Protein AF-X6H775-F1 (afdb_monomer_lite)

pLDDT: mean 87.64, std 15.39, range [24.12, 98.38]

Sequence (154 aa):
MWPFSKKQSNISREIVSSADQKNSRLGSVENFARYLGVDITPYGAGVALLSLESGYSEAETASHFAVVTLARDIREAGFDIEKIVRFAPIAMATLECLKELKDRGLMREEIWQNDTTAIGKIAFPSPDTHSWIERVLSDPTVARDRVAVSRIQI

Foldseek 3Di:
DDPPPVVVVVVVVVVVVVVVVLVVQLVLLQVLLVQLQKGFDPLLSVVLSVCVVVPAHSNLSSLLLSLLQLLVQLVVCPPVVVSLQVCQVSLVSNLVSLVVCVVVVRDDPVSSVVSNVLSVLCSDDDPCNVVSSCVSCVPPSCVVDRRIHGNDDD

Radius of gyration: 18.68 Å; chains: 1; bounding box: 60×35×56 Å

Structure (mmCIF, N/CA/C/O backbone):
data_AF-X6H775-F1
#
_entry.id   AF-X6H775-F1
#
loop_
_atom_site.group_PDB
_atom_site.id
_atom_site.type_symbol
_atom_site.label_atom_id
_atom_site.label_alt_id
_atom_site.label_comp_id
_atom_site.label_asym_id
_atom_site.label_entity_id
_atom_site.label_seq_id
_atom_site.pdbx_PDB_ins_code
_atom_site.Cartn_x
_atom_site.Cartn_y
_atom_site.Cartn_z
_atom_site.occupancy
_atom_site.B_iso_or_equiv
_atom_site.auth_seq_id
_atom_site.auth_comp_id
_atom_site.auth_asym_id
_atom_site.auth_atom_id
_atom_site.pdbx_PDB_model_num
ATOM 1 N N . MET A 1 1 ? -40.623 -20.066 36.934 1.00 35.31 1 MET A N 1
ATOM 2 C CA . MET A 1 1 ? -40.119 -18.992 36.048 1.00 35.31 1 MET A CA 1
ATOM 3 C C . MET A 1 1 ? -38.676 -19.339 35.695 1.00 35.31 1 MET A C 1
ATOM 5 O O . MET A 1 1 ? -37.873 -19.505 36.600 1.00 35.31 1 MET A O 1
ATOM 9 N N . TRP A 1 2 ? -38.394 -19.609 34.420 1.00 24.12 2 TRP A N 1
ATOM 10 C CA . TRP A 1 2 ? -37.154 -20.239 33.933 1.00 24.12 2 TRP A CA 1
ATOM 11 C C . TRP A 1 2 ? -36.043 -19.176 33.718 1.00 24.12 2 TRP A C 1
ATOM 13 O O . TRP A 1 2 ? -36.335 -18.154 33.097 1.00 24.12 2 TRP A O 1
ATOM 23 N N . PRO A 1 3 ? -34.788 -19.344 34.194 1.00 38.88 3 PRO A N 1
ATOM 24 C CA . PRO A 1 3 ? -33.834 -18.229 34.328 1.00 38.88 3 PRO A CA 1
ATOM 25 C C . PRO A 1 3 ? -32.941 -17.948 33.099 1.00 38.88 3 PRO A C 1
ATOM 27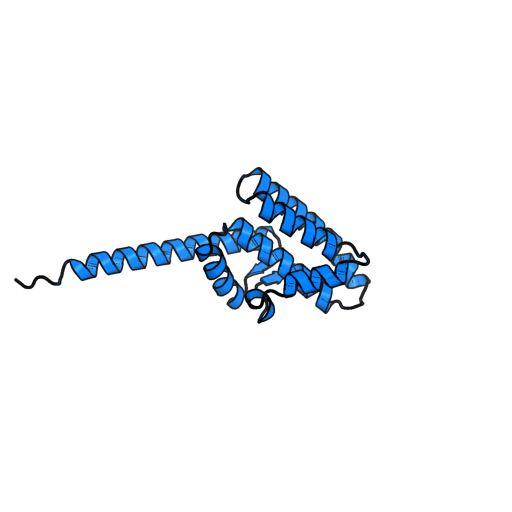 O O . PRO A 1 3 ? -32.053 -17.101 33.175 1.00 38.88 3 PRO A O 1
ATOM 30 N N . PHE A 1 4 ? -33.144 -18.601 31.949 1.00 43.19 4 PHE A N 1
ATOM 31 C CA . PHE A 1 4 ? -32.202 -18.495 30.816 1.00 43.19 4 PHE A CA 1
ATOM 32 C C . PHE A 1 4 ? -32.464 -17.343 29.827 1.00 43.19 4 PHE A C 1
ATOM 34 O O . PHE A 1 4 ? -31.642 -17.104 28.948 1.00 43.19 4 PHE A O 1
ATOM 41 N N . SER A 1 5 ? -33.539 -16.561 29.987 1.00 46.31 5 SER A N 1
ATOM 42 C CA . SER A 1 5 ? -33.923 -15.541 28.992 1.00 46.31 5 SER A CA 1
ATOM 43 C C . SER A 1 5 ? -33.036 -14.284 28.965 1.00 46.31 5 SER A C 1
ATOM 45 O O . SER A 1 5 ? -33.006 -13.601 27.947 1.00 46.31 5 SER A O 1
ATOM 47 N N . LYS A 1 6 ? -32.307 -13.955 30.044 1.00 47.84 6 LYS A N 1
ATOM 48 C CA . LYS A 1 6 ? -31.490 -12.720 30.112 1.00 47.84 6 LYS A CA 1
ATOM 49 C C . LYS A 1 6 ? -30.047 -12.884 29.615 1.00 47.84 6 LYS A C 1
ATOM 51 O O . LYS A 1 6 ? -29.411 -11.893 29.278 1.00 47.84 6 LYS A O 1
ATOM 56 N N . LYS A 1 7 ? -29.515 -14.114 29.555 1.00 44.25 7 LYS A N 1
ATOM 57 C CA . LYS A 1 7 ? -28.136 -14.359 29.082 1.00 44.25 7 LYS A CA 1
ATOM 58 C C . LYS A 1 7 ? -28.023 -14.315 27.555 1.00 44.25 7 LYS A C 1
ATOM 60 O O . LYS A 1 7 ? -27.043 -13.787 27.048 1.00 44.25 7 LYS A O 1
ATOM 65 N N . GLN A 1 8 ? -29.034 -14.796 26.827 1.00 48.88 8 GLN A N 1
ATOM 66 C CA . GLN A 1 8 ? -29.034 -14.760 25.358 1.00 48.88 8 GLN A CA 1
ATOM 67 C C . GLN A 1 8 ? -29.144 -13.331 24.799 1.00 48.88 8 GLN A C 1
ATOM 69 O O . GLN A 1 8 ? -28.468 -13.018 23.827 1.00 48.88 8 GLN A O 1
ATOM 74 N N . SER A 1 9 ? -29.897 -12.428 25.442 1.00 51.34 9 SER A N 1
ATOM 75 C CA . SER A 1 9 ? -30.064 -11.051 24.943 1.00 51.34 9 SER A CA 1
ATOM 76 C C . SER A 1 9 ? -28.798 -10.192 25.027 1.00 51.34 9 SER A C 1
ATOM 78 O O . SER A 1 9 ? -28.630 -9.286 24.214 1.00 51.34 9 SER A O 1
ATOM 80 N N . ASN A 1 10 ? -27.915 -10.454 25.998 1.00 50.47 10 ASN A N 1
ATOM 81 C CA . ASN A 1 10 ? -26.656 -9.714 26.140 1.00 50.47 10 ASN A CA 1
ATOM 82 C C . ASN A 1 10 ? -25.588 -10.228 25.169 1.00 50.47 10 ASN A C 1
ATOM 84 O O . ASN A 1 10 ? -24.935 -9.421 24.518 1.00 50.47 10 ASN A O 1
ATOM 88 N N . ILE A 1 11 ? -25.497 -11.549 24.984 1.00 54.88 11 ILE A N 1
ATOM 89 C CA . ILE A 1 11 ? -24.569 -12.166 24.026 1.00 54.88 11 ILE A CA 1
ATOM 90 C C . ILE A 1 11 ? -24.904 -11.728 22.592 1.00 54.88 11 ILE A C 1
ATOM 92 O O . ILE A 1 11 ? -24.019 -11.338 21.839 1.00 54.88 11 ILE A O 1
ATOM 96 N N . SER A 1 12 ? -26.187 -11.703 22.216 1.00 57.16 12 SER A N 1
ATOM 97 C CA . SER A 1 12 ? -26.595 -11.232 20.888 1.00 57.16 12 SER A CA 1
ATOM 98 C C . SER A 1 12 ? -26.304 -9.743 20.663 1.00 57.16 12 SER A C 1
ATOM 100 O O . SER A 1 12 ? -25.958 -9.368 19.550 1.00 57.16 12 SER A O 1
ATOM 102 N N . ARG A 1 13 ? -26.394 -8.886 21.691 1.00 54.91 13 ARG A N 1
ATOM 103 C CA . ARG A 1 13 ? -26.055 -7.455 21.564 1.00 54.91 13 ARG A CA 1
ATOM 104 C C . ARG A 1 13 ? -24.554 -7.206 21.447 1.00 54.91 13 ARG A C 1
ATOM 106 O O . ARG A 1 13 ? -24.159 -6.368 20.645 1.00 54.91 13 ARG A O 1
ATOM 113 N N . GLU A 1 14 ? -23.728 -7.927 22.199 1.00 55.50 14 GLU A N 1
ATOM 114 C CA . GLU A 1 14 ? -22.263 -7.810 22.117 1.00 55.50 14 GLU A CA 1
ATOM 115 C C . GLU A 1 14 ? -21.720 -8.340 20.779 1.00 55.50 14 GLU A C 1
ATOM 117 O O . GLU A 1 14 ? -20.839 -7.730 20.169 1.00 55.50 14 GLU A O 1
ATOM 122 N N . ILE A 1 15 ? -22.295 -9.429 20.259 1.00 59.97 15 ILE A N 1
ATOM 123 C CA . ILE A 1 15 ? -21.921 -9.976 18.947 1.00 59.97 15 ILE A CA 1
ATOM 124 C C . ILE A 1 15 ? -22.336 -9.027 17.813 1.00 59.97 15 ILE A C 1
ATOM 126 O O . ILE A 1 15 ? -21.537 -8.771 16.917 1.00 59.97 15 ILE A O 1
ATOM 130 N N . VAL A 1 16 ? -23.541 -8.451 17.863 1.00 60.41 16 VAL A N 1
ATOM 131 C CA . VAL A 1 16 ? -23.998 -7.476 16.854 1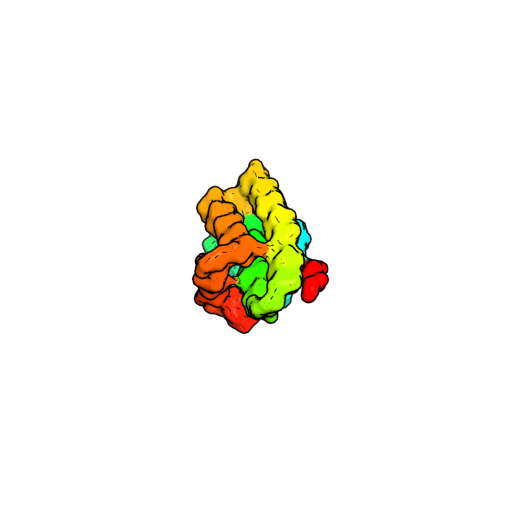.00 60.41 16 VAL A CA 1
ATOM 132 C C . VAL A 1 16 ? -23.168 -6.188 16.920 1.00 60.41 16 VAL A C 1
ATOM 134 O O . VAL A 1 16 ? -22.666 -5.737 15.898 1.00 60.41 16 VAL A O 1
ATOM 137 N N . SER A 1 17 ? -22.894 -5.669 18.122 1.00 64.44 17 SER A N 1
ATOM 138 C CA . SER A 1 17 ? -22.044 -4.486 18.318 1.00 64.44 17 SER A CA 1
ATOM 139 C C . SER A 1 17 ? -20.624 -4.672 17.776 1.00 64.44 17 SER A C 1
ATOM 141 O O . SER A 1 17 ? -20.052 -3.731 17.229 1.00 64.44 17 SER A O 1
ATOM 143 N N . SER A 1 18 ? -20.035 -5.858 17.945 1.00 69.75 18 SER A N 1
ATOM 144 C CA . SER A 1 18 ? -18.678 -6.137 17.459 1.00 69.75 18 SER A CA 1
ATOM 145 C C . SER A 1 18 ? -18.633 -6.364 15.946 1.00 69.75 18 SER A C 1
ATOM 147 O O . SER A 1 18 ? -17.690 -5.915 15.296 1.00 69.75 18 SER A O 1
ATOM 149 N N . ALA A 1 19 ? -19.656 -6.995 15.361 1.00 71.69 19 ALA A N 1
ATOM 150 C CA . ALA A 1 19 ? -19.776 -7.152 13.913 1.00 71.69 19 ALA A CA 1
ATOM 151 C C . ALA A 1 19 ? -19.994 -5.802 13.206 1.00 71.69 19 ALA A C 1
ATOM 153 O O . ALA A 1 19 ? -19.318 -5.509 12.220 1.00 71.69 19 ALA A O 1
ATOM 154 N N . ASP A 1 20 ? -20.863 -4.948 13.749 1.00 76.44 20 ASP A N 1
ATOM 155 C CA . ASP A 1 20 ? -21.132 -3.613 13.205 1.00 76.44 20 ASP A CA 1
ATOM 156 C C . ASP A 1 20 ? -19.894 -2.709 13.285 1.00 76.44 20 ASP A C 1
ATOM 158 O O . ASP A 1 20 ? -19.576 -1.985 12.338 1.00 76.44 20 ASP A O 1
ATOM 162 N N . GLN A 1 21 ? -19.131 -2.802 14.379 1.00 78.31 21 GLN A N 1
ATOM 163 C CA . GLN A 1 21 ? -17.869 -2.082 14.515 1.00 78.31 21 GLN A CA 1
ATOM 164 C C . GLN A 1 21 ? -16.826 -2.567 13.500 1.00 78.31 21 GLN A C 1
ATOM 166 O O . GLN A 1 21 ? -16.178 -1.742 12.858 1.00 78.31 21 GLN A O 1
ATOM 171 N N . LYS A 1 22 ? -16.681 -3.885 13.304 1.00 79.88 22 LYS A N 1
ATOM 172 C CA . LYS A 1 22 ? -15.769 -4.449 12.292 1.00 79.88 22 LYS A CA 1
ATOM 173 C C . LYS A 1 22 ? -16.135 -4.001 10.881 1.00 79.88 22 LYS A C 1
ATOM 175 O O . LYS A 1 22 ? -15.250 -3.587 10.140 1.00 79.88 22 LYS A O 1
ATOM 180 N N . ASN A 1 23 ? -17.423 -4.010 10.542 1.00 84.25 23 ASN A N 1
ATOM 181 C CA . ASN A 1 23 ? -17.908 -3.545 9.243 1.00 84.25 23 ASN A CA 1
ATOM 182 C C . ASN A 1 23 ? -17.620 -2.052 9.027 1.00 84.25 23 ASN A C 1
ATOM 184 O O . ASN A 1 23 ? -17.173 -1.661 7.952 1.00 84.25 23 ASN A O 1
ATOM 188 N N . SER A 1 24 ? -17.806 -1.223 10.057 1.00 91.00 24 SER A N 1
ATOM 189 C CA . SER A 1 24 ? -17.488 0.211 10.004 1.00 91.00 24 SER A CA 1
ATOM 190 C C . SER A 1 24 ? -15.988 0.476 9.803 1.00 91.00 24 SER A C 1
ATOM 192 O O . SER A 1 24 ? -15.592 1.286 8.957 1.00 91.00 24 SER A O 1
ATOM 194 N N . ARG A 1 25 ? -15.131 -0.253 10.532 1.00 95.25 25 ARG A N 1
ATOM 195 C CA . ARG A 1 25 ? -13.671 -0.148 10.390 1.00 95.25 25 ARG A CA 1
ATOM 196 C C . ARG A 1 25 ? -13.207 -0.629 9.018 1.00 95.25 25 ARG A C 1
ATOM 198 O O . ARG A 1 25 ? -12.456 0.082 8.362 1.00 95.25 25 ARG A O 1
ATOM 205 N N . LEU A 1 26 ? -13.704 -1.772 8.540 1.00 96.12 26 LEU A N 1
ATOM 206 C CA . LEU A 1 26 ? -13.398 -2.277 7.199 1.00 96.12 26 LEU A CA 1
ATOM 207 C C . LEU A 1 26 ? -13.827 -1.285 6.107 1.00 96.12 26 LEU A C 1
ATOM 209 O O . LEU A 1 26 ? -13.037 -0.989 5.215 1.00 96.12 26 LEU A O 1
ATOM 213 N N . GLY A 1 27 ? -15.020 -0.692 6.223 1.00 96.81 27 GLY A N 1
ATOM 214 C CA . GLY A 1 27 ? -15.470 0.361 5.307 1.00 96.81 27 GLY A CA 1
ATOM 215 C C . GLY A 1 27 ? -14.555 1.592 5.312 1.00 96.81 27 GLY A C 1
ATOM 216 O O . GLY A 1 27 ? -14.346 2.225 4.278 1.00 96.81 27 GLY A O 1
ATOM 217 N N . SER A 1 28 ? -13.943 1.911 6.453 1.00 97.31 28 SER A N 1
ATOM 218 C CA . SER A 1 28 ? -12.945 2.980 6.545 1.00 97.31 28 SER A CA 1
ATOM 219 C C . SER A 1 28 ? -11.622 2.593 5.872 1.00 97.31 28 SER A C 1
ATOM 221 O O . SER A 1 28 ? -11.055 3.423 5.161 1.00 97.31 28 SER A O 1
ATOM 223 N N . VAL A 1 29 ? -11.169 1.337 6.005 1.00 98.06 29 VAL A N 1
ATOM 224 C CA . VAL A 1 29 ? -10.011 0.818 5.246 1.00 98.06 29 VAL A CA 1
ATOM 225 C C . VAL A 1 29 ? -10.273 0.924 3.745 1.00 98.06 29 VAL A C 1
ATOM 227 O O . VAL A 1 29 ? -9.417 1.420 3.021 1.00 98.06 29 VAL A O 1
ATOM 230 N N . GLU A 1 30 ? -11.457 0.530 3.267 1.00 97.69 30 GLU A N 1
ATOM 231 C CA . GLU A 1 30 ? -11.823 0.659 1.850 1.00 97.69 30 GLU A CA 1
ATOM 232 C C . GLU A 1 30 ? -11.764 2.108 1.361 1.00 97.69 30 GLU A C 1
ATOM 234 O O . GLU A 1 30 ? -11.275 2.375 0.264 1.00 97.69 30 GLU A O 1
ATOM 239 N N . ASN A 1 31 ? -12.239 3.058 2.167 1.00 97.81 31 ASN A N 1
ATOM 240 C CA . ASN A 1 31 ? -12.204 4.471 1.805 1.00 97.81 31 ASN A CA 1
ATOM 241 C C . ASN A 1 31 ? -10.771 5.007 1.725 1.00 97.81 31 ASN A C 1
ATOM 243 O O . ASN A 1 31 ? -10.445 5.713 0.771 1.00 97.81 31 ASN A O 1
ATOM 247 N N . PHE A 1 32 ? -9.901 4.646 2.673 1.00 98.31 32 PHE A N 1
ATOM 248 C CA . PHE A 1 32 ? -8.486 5.017 2.607 1.00 98.31 32 PHE A CA 1
ATOM 249 C C . PHE A 1 32 ? -7.758 4.322 1.454 1.00 98.31 32 PHE A C 1
ATOM 251 O O . PHE A 1 32 ? -6.966 4.958 0.769 1.00 98.31 32 PHE A O 1
ATOM 258 N N . ALA A 1 33 ? -8.057 3.053 1.181 1.00 97.81 33 ALA A N 1
ATOM 259 C CA . ALA A 1 33 ? -7.494 2.328 0.046 1.00 97.81 33 ALA A CA 1
ATOM 260 C C . ALA A 1 33 ? -7.855 3.020 -1.278 1.00 97.81 33 ALA A C 1
ATOM 262 O O . ALA A 1 33 ? -6.971 3.305 -2.087 1.00 97.81 33 ALA A O 1
ATOM 263 N N . ARG A 1 34 ? -9.129 3.407 -1.451 1.00 96.88 34 ARG A N 1
ATOM 264 C CA . ARG A 1 34 ? -9.584 4.183 -2.616 1.00 96.88 34 ARG A CA 1
ATOM 265 C C . ARG A 1 34 ? -8.894 5.537 -2.709 1.00 96.88 34 ARG A C 1
ATOM 267 O O . ARG A 1 34 ? -8.514 5.934 -3.808 1.00 96.88 34 ARG A O 1
ATOM 274 N N . TYR A 1 35 ? -8.719 6.221 -1.577 1.00 95.94 35 TYR A N 1
ATOM 275 C CA . TYR A 1 35 ? -7.969 7.477 -1.505 1.00 95.94 35 TYR A CA 1
ATOM 276 C C . TYR A 1 35 ? -6.518 7.303 -1.981 1.00 95.94 35 TYR A C 1
ATOM 278 O O . TYR A 1 35 ? -6.006 8.153 -2.698 1.00 95.94 35 TYR A O 1
ATOM 286 N N . LEU A 1 36 ? -5.897 6.162 -1.670 1.00 96.62 36 LEU A N 1
ATOM 287 C CA . LEU A 1 36 ? -4.547 5.790 -2.107 1.00 96.62 36 LEU A CA 1
ATOM 288 C C . LEU A 1 36 ? -4.484 5.196 -3.527 1.00 96.62 36 LEU A C 1
ATOM 290 O O . LEU A 1 36 ? -3.409 4.805 -3.976 1.00 96.62 36 LEU A O 1
ATOM 294 N N . GLY A 1 37 ? -5.610 5.135 -4.243 1.00 95.38 37 GLY A N 1
ATOM 295 C CA . GLY A 1 37 ? -5.661 4.685 -5.635 1.00 95.38 37 GLY A CA 1
ATOM 296 C C . GLY A 1 37 ? -5.800 3.174 -5.831 1.00 95.38 37 GLY A C 1
ATOM 297 O O . GLY A 1 37 ? -5.581 2.696 -6.944 1.00 95.38 37 GLY A O 1
ATOM 298 N N . VAL A 1 38 ? -6.196 2.416 -4.803 1.00 96.94 38 VAL A N 1
ATOM 299 C CA . VAL A 1 38 ? -6.382 0.958 -4.893 1.00 96.94 38 VAL A CA 1
ATOM 300 C C . VAL A 1 38 ? -7.770 0.517 -4.420 1.00 96.94 38 VAL A C 1
ATOM 302 O O . VAL A 1 38 ? -8.365 1.124 -3.534 1.00 96.94 38 VAL A O 1
ATOM 305 N N . ASP A 1 39 ? -8.301 -0.556 -5.006 1.00 97.62 39 ASP A N 1
ATOM 306 C CA . ASP A 1 39 ? -9.544 -1.198 -4.566 1.00 97.62 39 ASP A CA 1
ATOM 307 C C . ASP A 1 39 ? -9.235 -2.535 -3.882 1.00 97.62 39 ASP A C 1
ATOM 309 O O . ASP A 1 39 ? -8.522 -3.380 -4.427 1.00 97.62 39 ASP A O 1
ATOM 313 N N . ILE A 1 40 ? -9.771 -2.731 -2.676 1.00 97.25 40 ILE A N 1
ATOM 314 C CA . ILE A 1 40 ? -9.552 -3.943 -1.877 1.00 97.25 40 ILE A CA 1
ATOM 315 C C . ILE A 1 40 ? -10.293 -5.126 -2.512 1.00 97.25 40 ILE A C 1
ATOM 317 O O . ILE A 1 40 ? -11.449 -5.005 -2.917 1.00 97.25 40 ILE A O 1
ATOM 321 N N . THR A 1 41 ? -9.643 -6.288 -2.583 1.00 97.50 41 THR A N 1
ATOM 322 C CA . THR A 1 41 ? -10.276 -7.529 -3.057 1.00 97.50 41 THR A CA 1
ATOM 323 C C . THR A 1 41 ? -11.039 -8.233 -1.924 1.00 97.50 41 THR A C 1
ATOM 325 O O . THR A 1 41 ? -10.804 -7.949 -0.749 1.00 97.50 41 THR A O 1
ATOM 328 N N . PRO A 1 42 ? -11.890 -9.237 -2.210 1.00 96.12 42 PRO A N 1
ATOM 329 C CA . PRO A 1 42 ? -12.488 -10.056 -1.152 1.00 96.12 42 PRO A CA 1
ATOM 330 C C . PRO A 1 42 ? -11.450 -10.727 -0.236 1.00 96.12 42 PRO A C 1
ATOM 332 O O . PRO A 1 42 ? -11.659 -10.823 0.972 1.00 96.12 42 PRO A O 1
ATOM 335 N N . TYR A 1 43 ? -10.309 -11.151 -0.792 1.00 96.25 43 TYR A N 1
ATOM 336 C CA . TYR A 1 43 ? -9.197 -11.682 -0.002 1.00 96.25 43 TYR A CA 1
ATOM 337 C C . TYR A 1 43 ? -8.569 -10.593 0.879 1.00 96.25 43 TYR A C 1
ATOM 339 O O . TYR A 1 43 ? -8.368 -10.795 2.077 1.00 96.25 43 TYR A O 1
ATOM 347 N N . GLY A 1 44 ? -8.331 -9.410 0.308 1.00 96.88 44 GLY A N 1
ATOM 348 C CA . GLY A 1 44 ? -7.824 -8.249 1.030 1.00 96.88 44 GLY A CA 1
ATOM 349 C C . GLY A 1 44 ? -8.727 -7.786 2.161 1.00 96.88 44 GLY A C 1
ATOM 350 O O . GLY A 1 44 ? -8.217 -7.377 3.194 1.00 96.88 44 GLY A O 1
ATOM 351 N N . ALA A 1 45 ? -10.048 -7.912 2.032 1.00 97.00 45 ALA A N 1
ATOM 352 C CA . ALA A 1 45 ? -10.970 -7.608 3.124 1.00 97.00 45 ALA A CA 1
ATOM 353 C C . ALA A 1 45 ? -10.723 -8.516 4.343 1.00 97.00 45 ALA A C 1
ATOM 355 O O . ALA A 1 45 ? -10.702 -8.046 5.480 1.00 97.00 45 ALA A O 1
ATOM 356 N N . GLY A 1 46 ? -10.454 -9.805 4.108 1.00 95.50 46 GLY A N 1
ATOM 357 C CA . GLY A 1 46 ? -10.052 -10.741 5.159 1.00 95.50 46 GLY A CA 1
ATOM 358 C C . GLY A 1 46 ? -8.716 -10.360 5.801 1.00 95.50 46 GLY A C 1
ATOM 359 O O . GLY A 1 46 ? -8.610 -10.328 7.026 1.00 95.50 46 GLY A O 1
ATOM 360 N N . VAL A 1 47 ? -7.718 -10.006 4.986 1.00 96.50 47 VAL A N 1
ATOM 361 C CA . VAL A 1 47 ? -6.416 -9.528 5.482 1.00 96.50 47 VAL A CA 1
ATOM 362 C C . VAL A 1 47 ? -6.568 -8.228 6.276 1.00 96.50 47 VAL A C 1
ATOM 364 O O . VAL A 1 47 ? -5.969 -8.096 7.337 1.00 96.50 47 VAL A O 1
ATOM 367 N N . ALA A 1 48 ? -7.421 -7.305 5.833 1.00 97.06 48 ALA A N 1
ATOM 368 C CA . ALA A 1 48 ? -7.649 -6.035 6.507 1.00 97.06 48 ALA A CA 1
ATOM 369 C C . ALA A 1 48 ? -8.222 -6.254 7.907 1.00 97.06 48 ALA A C 1
ATOM 371 O O . ALA A 1 48 ? -7.743 -5.660 8.868 1.00 97.06 48 ALA A O 1
ATOM 372 N N . LEU A 1 49 ? -9.193 -7.160 8.051 1.00 95.88 49 LEU A N 1
ATOM 373 C CA . LEU A 1 49 ? -9.714 -7.534 9.365 1.00 95.88 49 LEU A CA 1
ATOM 374 C C . LEU A 1 49 ? -8.610 -8.097 10.274 1.00 95.88 49 LEU A C 1
ATOM 376 O O . LEU A 1 49 ? -8.550 -7.723 11.441 1.00 95.88 49 LEU A O 1
ATOM 380 N N . LEU A 1 50 ? -7.705 -8.932 9.752 1.00 94.56 50 LEU A N 1
ATOM 381 C CA . LEU A 1 50 ? -6.567 -9.452 10.524 1.00 94.56 50 LEU A CA 1
ATOM 382 C C . LEU A 1 50 ? -5.590 -8.344 10.947 1.00 94.56 50 LEU A C 1
ATOM 384 O O . LEU A 1 50 ? -5.144 -8.332 12.096 1.00 94.56 50 LEU A O 1
ATOM 388 N N . SER A 1 51 ? -5.284 -7.393 10.061 1.00 94.94 51 SER A N 1
ATOM 389 C CA . SER A 1 51 ? -4.438 -6.235 10.375 1.00 94.94 51 SER A CA 1
ATOM 390 C C . SER A 1 51 ? -5.066 -5.359 11.463 1.00 94.94 51 SER A C 1
ATOM 392 O O . SER A 1 51 ? -4.395 -4.996 12.431 1.00 94.94 51 SER A O 1
ATOM 394 N N . LEU A 1 52 ? -6.370 -5.085 11.362 1.00 95.50 52 LEU A N 1
ATOM 395 C CA . LEU A 1 52 ? -7.116 -4.288 12.340 1.00 95.50 52 LEU A CA 1
ATOM 396 C C . LEU A 1 52 ? -7.175 -4.951 13.726 1.00 95.50 52 LEU A C 1
ATOM 398 O O . LEU A 1 52 ? -7.133 -4.246 14.735 1.00 95.50 52 LEU A O 1
ATOM 402 N N . GLU A 1 53 ? -7.279 -6.282 13.783 1.00 94.19 53 GLU A N 1
ATOM 403 C CA . GLU A 1 53 ? -7.209 -7.069 15.028 1.00 94.19 53 GLU A CA 1
ATOM 404 C C . GLU A 1 53 ? -5.784 -7.117 15.598 1.00 94.19 53 GLU A C 1
ATOM 406 O O . GLU A 1 53 ? -5.594 -7.163 16.810 1.00 94.19 53 GLU A O 1
ATOM 411 N N . SER A 1 54 ? -4.770 -7.034 14.732 1.00 93.12 54 SER A N 1
ATOM 412 C CA . SER A 1 54 ? -3.353 -6.972 15.119 1.00 93.12 54 SER A CA 1
ATOM 413 C C . SER A 1 54 ? -2.918 -5.577 15.597 1.00 93.12 54 SER A C 1
ATOM 415 O O . SER A 1 54 ? -1.746 -5.366 15.904 1.00 93.12 54 SER A O 1
ATOM 417 N N . GLY A 1 55 ? -3.848 -4.619 15.671 1.00 94.69 55 GLY A N 1
ATOM 418 C CA . GLY A 1 55 ? -3.614 -3.281 16.215 1.00 94.69 55 GLY A CA 1
ATOM 419 C C . GLY A 1 55 ? -3.179 -2.230 15.195 1.00 94.69 55 GLY A C 1
ATOM 420 O O . GLY A 1 55 ? -2.808 -1.130 15.601 1.00 94.69 55 GLY A O 1
ATOM 421 N N . TYR A 1 56 ? -3.229 -2.528 13.895 1.00 96.19 56 TYR A N 1
ATOM 422 C CA . TYR A 1 56 ? -3.044 -1.505 12.866 1.00 96.19 56 TYR A CA 1
ATOM 423 C C . TYR A 1 56 ? -4.276 -0.600 12.760 1.00 96.19 56 TYR A C 1
ATOM 425 O O . TYR A 1 56 ? -5.417 -1.036 12.960 1.00 96.19 56 TYR A O 1
ATOM 433 N N . SER A 1 57 ? -4.045 0.672 12.431 1.00 97.62 57 SER A N 1
ATOM 434 C CA . SER A 1 57 ? -5.121 1.600 12.084 1.00 97.62 57 SER A CA 1
ATOM 435 C C . SER A 1 57 ? -5.679 1.300 10.689 1.00 97.62 57 SER A C 1
ATOM 437 O O . SER A 1 57 ? -5.105 0.551 9.891 1.00 97.62 57 SER A O 1
ATOM 439 N N . GLU A 1 58 ? -6.818 1.904 10.371 1.00 98.25 58 GLU A N 1
ATOM 440 C CA . GLU A 1 58 ? -7.456 1.770 9.068 1.00 98.25 58 GLU A CA 1
ATOM 441 C C . GLU A 1 58 ? -6.590 2.373 7.954 1.00 98.25 58 GLU A C 1
ATOM 443 O O . GLU A 1 58 ? -6.458 1.783 6.881 1.00 98.25 58 GLU A O 1
ATOM 448 N N . ALA A 1 59 ? -5.958 3.518 8.231 1.00 98.12 59 ALA A N 1
ATOM 449 C CA . ALA A 1 59 ? -5.045 4.188 7.311 1.00 98.12 59 ALA A CA 1
ATOM 450 C C . ALA A 1 59 ? -3.741 3.400 7.122 1.00 98.12 59 ALA A C 1
ATOM 452 O O . ALA A 1 59 ? -3.268 3.267 5.998 1.00 98.12 59 ALA A O 1
ATOM 453 N N . GLU A 1 60 ? -3.186 2.826 8.194 1.00 98.38 60 GLU A N 1
ATOM 454 C CA . GLU A 1 60 ? -1.995 1.968 8.122 1.00 98.38 60 GLU A CA 1
ATOM 455 C C . GLU A 1 60 ? -2.264 0.695 7.313 1.00 98.38 60 GLU A C 1
ATOM 457 O O . GLU A 1 60 ? -1.463 0.310 6.465 1.00 98.38 60 GLU A O 1
ATOM 462 N N . THR A 1 61 ? -3.425 0.071 7.524 1.00 98.00 61 THR A N 1
ATOM 463 C CA . THR A 1 61 ? -3.841 -1.116 6.763 1.00 98.00 61 THR A CA 1
ATOM 464 C C . THR A 1 61 ? -3.974 -0.790 5.271 1.00 98.00 61 THR A C 1
ATOM 466 O O . THR A 1 61 ? -3.460 -1.520 4.423 1.00 98.00 61 THR A O 1
ATOM 469 N N . ALA A 1 62 ? -4.615 0.334 4.937 1.00 98.12 62 ALA A N 1
ATOM 470 C CA . ALA A 1 62 ? -4.752 0.787 3.556 1.00 98.12 62 ALA A CA 1
ATOM 471 C C . ALA A 1 62 ? -3.402 1.163 2.914 1.00 98.12 62 ALA A C 1
ATOM 473 O O . ALA A 1 62 ? -3.157 0.810 1.759 1.00 98.12 62 ALA A O 1
ATOM 474 N N . SER A 1 63 ? -2.516 1.825 3.667 1.00 98.00 63 SER A N 1
ATOM 475 C CA . SER A 1 63 ? -1.144 2.148 3.252 1.00 98.00 63 SER A CA 1
ATOM 476 C C . SER A 1 63 ? -0.378 0.890 2.859 1.00 98.00 63 SER A C 1
ATOM 478 O O . SER A 1 63 ? 0.143 0.797 1.746 1.00 98.00 63 SER A O 1
ATOM 480 N N . HIS A 1 64 ? -0.416 -0.135 3.713 1.00 96.69 64 HIS A N 1
ATOM 481 C CA . HIS A 1 64 ? 0.234 -1.407 3.435 1.00 96.69 64 HIS A CA 1
ATOM 482 C C . HIS A 1 64 ? -0.295 -2.063 2.148 1.00 96.69 64 HIS A C 1
ATOM 484 O O . HIS A 1 64 ? 0.482 -2.575 1.340 1.00 96.69 64 HIS A O 1
ATOM 490 N N . PHE A 1 65 ? -1.607 -2.001 1.899 1.00 97.69 65 PHE A N 1
ATOM 491 C CA . PHE A 1 65 ? -2.193 -2.544 0.670 1.00 97.69 65 PHE A CA 1
ATOM 492 C C . PHE A 1 65 ? -1.740 -1.787 -0.577 1.00 97.69 65 PHE A C 1
ATOM 494 O O . PHE A 1 65 ? -1.480 -2.426 -1.599 1.00 97.69 65 PHE A O 1
ATOM 501 N N . ALA A 1 66 ? -1.593 -0.463 -0.505 1.00 97.12 66 ALA A N 1
ATOM 502 C CA . ALA A 1 66 ? -1.047 0.329 -1.603 1.00 97.12 66 ALA A CA 1
ATOM 503 C C . ALA A 1 66 ? 0.409 -0.068 -1.912 1.00 97.12 66 ALA A C 1
ATOM 505 O O . ALA A 1 66 ? 0.742 -0.314 -3.072 1.00 97.12 66 ALA A O 1
ATOM 506 N N . VAL A 1 67 ? 1.250 -0.233 -0.882 1.00 96.50 67 VAL A N 1
ATOM 507 C CA . VAL A 1 67 ? 2.655 -0.667 -1.020 1.00 96.50 67 VAL A CA 1
ATOM 508 C C . VAL A 1 67 ? 2.748 -2.052 -1.671 1.00 96.50 67 VAL A C 1
ATOM 510 O O . VAL A 1 67 ? 3.483 -2.239 -2.642 1.00 96.50 67 VAL A O 1
ATOM 513 N N . VAL A 1 68 ? 1.984 -3.028 -1.168 1.00 96.38 68 VAL A N 1
ATOM 514 C CA . VAL A 1 68 ? 1.965 -4.402 -1.698 1.00 96.38 68 VAL A CA 1
ATOM 515 C C . VAL A 1 68 ? 1.465 -4.437 -3.140 1.00 96.38 68 VAL A C 1
ATOM 517 O O . VAL A 1 68 ? 2.008 -5.177 -3.962 1.00 96.38 68 VAL A O 1
ATOM 520 N N . THR A 1 69 ? 0.438 -3.650 -3.456 1.00 96.44 69 THR A N 1
ATOM 521 C CA . THR A 1 69 ? -0.127 -3.584 -4.810 1.00 96.44 69 THR A CA 1
ATOM 522 C C . THR A 1 69 ? 0.894 -3.016 -5.785 1.00 96.44 69 THR A C 1
ATOM 524 O O . THR A 1 69 ? 1.177 -3.656 -6.793 1.00 96.44 69 THR A O 1
ATOM 527 N N . LEU A 1 70 ? 1.541 -1.902 -5.434 1.00 94.94 70 LEU A N 1
ATOM 528 C CA . LEU A 1 70 ? 2.614 -1.309 -6.231 1.00 94.94 70 LEU A CA 1
ATOM 529 C C . LEU A 1 70 ? 3.773 -2.294 -6.463 1.00 94.94 70 LEU A C 1
ATOM 531 O O . LEU A 1 70 ? 4.242 -2.446 -7.590 1.00 94.94 70 LEU A O 1
ATOM 535 N N . ALA A 1 71 ? 4.211 -2.998 -5.414 1.00 94.50 71 ALA A N 1
ATOM 536 C CA . ALA A 1 71 ? 5.270 -4.001 -5.514 1.00 94.50 71 ALA A CA 1
ATOM 537 C C . ALA A 1 71 ? 4.898 -5.145 -6.471 1.00 94.50 71 ALA A C 1
ATOM 539 O O . ALA A 1 71 ? 5.718 -5.560 -7.292 1.00 94.50 71 ALA A O 1
ATOM 540 N N . ARG A 1 72 ? 3.661 -5.654 -6.379 1.00 94.75 72 ARG A N 1
ATOM 541 C CA . ARG A 1 72 ? 3.150 -6.698 -7.280 1.00 94.75 72 ARG A CA 1
ATOM 542 C C . ARG A 1 72 ? 3.083 -6.206 -8.717 1.00 94.75 72 ARG A C 1
ATOM 544 O O . ARG A 1 72 ? 3.562 -6.909 -9.601 1.00 94.75 72 ARG A O 1
ATOM 551 N N . ASP A 1 73 ? 2.533 -5.019 -8.938 1.00 93.25 73 ASP A N 1
ATOM 552 C CA . ASP A 1 73 ? 2.313 -4.482 -10.278 1.00 93.25 73 ASP A CA 1
ATOM 553 C C . ASP A 1 73 ? 3.644 -4.200 -10.994 1.00 93.25 73 ASP A C 1
ATOM 555 O O . ASP A 1 73 ? 3.808 -4.562 -12.159 1.00 93.25 73 ASP A O 1
ATOM 559 N N . ILE A 1 74 ? 4.649 -3.671 -10.286 1.00 92.06 74 ILE A N 1
ATOM 560 C CA . ILE A 1 74 ? 6.000 -3.494 -10.844 1.00 92.06 74 ILE A CA 1
ATOM 561 C C . ILE A 1 74 ? 6.685 -4.842 -11.098 1.00 92.06 74 ILE A C 1
ATOM 563 O O . ILE A 1 74 ? 7.328 -5.013 -12.134 1.00 92.06 74 ILE A O 1
ATOM 567 N N . ARG A 1 75 ? 6.528 -5.831 -10.207 1.00 92.38 75 ARG A N 1
ATOM 568 C CA . ARG A 1 75 ? 7.062 -7.183 -10.443 1.00 92.38 75 ARG A CA 1
ATOM 569 C C . ARG A 1 75 ? 6.447 -7.826 -11.687 1.00 92.38 75 ARG A C 1
ATOM 571 O O . ARG A 1 75 ? 7.158 -8.468 -12.453 1.00 92.38 75 ARG A O 1
ATOM 578 N N . GLU A 1 76 ? 5.144 -7.655 -11.889 1.00 91.75 76 GLU A N 1
ATOM 579 C CA . GLU A 1 76 ? 4.415 -8.180 -13.050 1.00 91.75 76 GLU A CA 1
ATOM 580 C C . GLU A 1 76 ? 4.743 -7.431 -14.350 1.00 91.75 76 GLU A C 1
ATOM 582 O O . GLU A 1 76 ? 4.731 -8.040 -15.420 1.00 91.75 76 GLU A O 1
ATOM 587 N N . ALA A 1 77 ? 5.111 -6.148 -14.274 1.00 90.00 77 ALA A N 1
ATOM 588 C CA . ALA A 1 77 ? 5.670 -5.413 -15.411 1.00 90.00 77 ALA A CA 1
ATOM 589 C C . ALA A 1 77 ? 7.028 -5.983 -15.877 1.00 90.00 77 ALA A C 1
ATOM 591 O O . ALA A 1 77 ? 7.402 -5.828 -17.042 1.00 90.00 77 ALA A O 1
ATOM 592 N N . GLY A 1 78 ? 7.754 -6.687 -15.001 1.00 85.75 78 GLY A N 1
ATOM 593 C CA . GLY A 1 78 ? 8.990 -7.388 -15.336 1.00 85.75 78 GLY A CA 1
ATOM 594 C C . GLY A 1 78 ? 10.102 -6.431 -15.767 1.00 85.75 78 GLY A C 1
ATOM 595 O O . GLY A 1 78 ? 10.590 -5.643 -14.966 1.00 85.75 78 GLY A O 1
ATOM 596 N N . PHE A 1 79 ? 10.520 -6.519 -17.033 1.00 83.38 79 PHE A N 1
ATOM 597 C CA . PHE A 1 79 ? 11.560 -5.660 -17.623 1.00 83.38 79 PHE A CA 1
ATOM 598 C C . PHE A 1 79 ? 10.995 -4.585 -18.564 1.00 83.38 79 PHE A C 1
ATOM 600 O O . PHE A 1 79 ? 11.753 -3.920 -19.271 1.00 83.38 79 PHE A O 1
ATOM 607 N N . ASP A 1 80 ? 9.672 -4.422 -18.606 1.00 86.50 80 ASP A N 1
ATOM 608 C CA . ASP A 1 80 ? 9.011 -3.419 -19.435 1.00 86.50 80 ASP A CA 1
ATOM 609 C C . ASP A 1 80 ? 9.183 -2.024 -18.812 1.00 86.50 80 ASP A C 1
ATOM 611 O O . ASP A 1 80 ? 8.418 -1.594 -17.947 1.00 86.50 80 ASP A O 1
ATOM 615 N N . ILE A 1 81 ? 10.235 -1.322 -19.242 1.00 81.00 81 ILE A N 1
ATOM 616 C CA . ILE A 1 81 ? 10.597 0.007 -18.730 1.00 81.00 81 ILE A CA 1
ATOM 617 C C . ILE A 1 81 ? 9.452 1.006 -18.929 1.00 81.00 81 ILE A C 1
ATOM 619 O O . ILE A 1 81 ? 9.242 1.862 -18.071 1.00 81.00 81 ILE A O 1
ATOM 623 N N . GLU A 1 82 ? 8.695 0.897 -20.023 1.00 84.12 82 GLU A N 1
ATOM 624 C CA . GLU A 1 82 ? 7.581 1.806 -20.287 1.00 84.12 82 GLU A CA 1
ATOM 625 C C . GLU A 1 82 ? 6.493 1.646 -19.221 1.00 84.12 82 GLU A C 1
ATOM 627 O O . GLU A 1 82 ? 6.034 2.641 -18.657 1.00 84.12 82 GLU A O 1
ATOM 632 N N . LYS A 1 83 ? 6.142 0.404 -18.870 1.00 83.88 83 LYS A N 1
ATOM 633 C CA . LYS A 1 8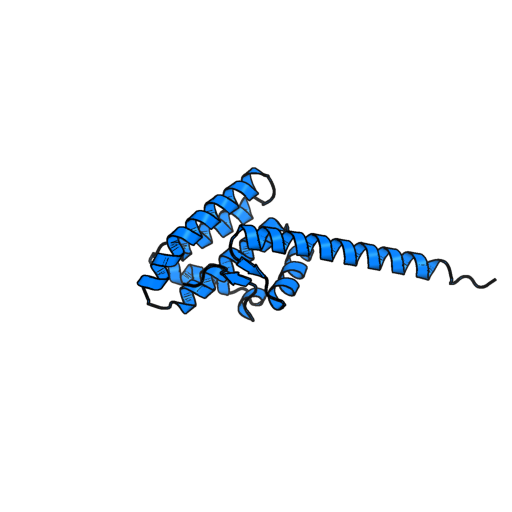3 ? 5.212 0.131 -17.765 1.00 83.88 83 LYS A CA 1
ATOM 634 C C . LYS A 1 83 ? 5.767 0.582 -16.421 1.00 83.88 83 LYS A C 1
ATOM 636 O O . LYS A 1 83 ? 5.046 1.217 -15.660 1.00 83.88 83 LYS A O 1
ATOM 641 N N . ILE A 1 84 ? 7.043 0.314 -16.142 1.00 83.50 84 ILE A N 1
ATOM 642 C CA . ILE A 1 84 ? 7.679 0.683 -14.867 1.00 83.50 84 ILE A CA 1
ATOM 643 C C . ILE A 1 84 ? 7.642 2.203 -14.654 1.00 83.50 84 ILE A C 1
ATOM 645 O O . ILE A 1 84 ? 7.234 2.672 -13.593 1.00 83.50 84 ILE A O 1
ATOM 649 N N . VAL A 1 85 ? 8.009 2.989 -15.670 1.00 84.44 85 VAL A N 1
ATOM 650 C CA . VAL A 1 85 ? 8.043 4.459 -15.575 1.00 84.44 85 VAL A CA 1
ATOM 651 C C . VAL A 1 85 ? 6.645 5.050 -15.365 1.00 84.44 85 VAL A C 1
ATOM 653 O O . VAL A 1 85 ? 6.507 6.068 -14.685 1.00 84.44 85 VAL A O 1
ATOM 656 N N . ARG A 1 86 ? 5.590 4.400 -15.872 1.00 87.19 86 ARG A N 1
ATOM 657 C CA . ARG A 1 86 ? 4.200 4.836 -15.659 1.00 87.19 86 ARG A CA 1
ATOM 658 C C . ARG A 1 86 ? 3.739 4.717 -14.197 1.00 87.19 86 ARG A C 1
ATOM 660 O O . ARG A 1 86 ? 2.806 5.423 -13.821 1.00 87.19 86 ARG A O 1
ATOM 667 N N . PHE A 1 87 ? 4.401 3.917 -13.354 1.00 88.81 87 PHE A N 1
ATOM 668 C CA . PHE A 1 87 ? 4.089 3.853 -11.917 1.00 88.81 87 PHE A CA 1
ATOM 669 C C . PHE A 1 87 ? 4.650 5.034 -11.112 1.00 88.81 87 PHE A C 1
ATOM 671 O O . PHE A 1 87 ? 4.136 5.322 -10.033 1.00 88.81 87 PHE A O 1
ATOM 678 N N . ALA A 1 88 ? 5.659 5.754 -11.615 1.00 89.69 88 ALA A N 1
ATOM 679 C CA . ALA A 1 88 ? 6.281 6.871 -10.898 1.00 89.69 88 ALA A CA 1
ATOM 680 C C . ALA A 1 88 ? 5.295 7.984 -10.470 1.00 89.69 88 ALA A C 1
ATOM 682 O O . ALA A 1 88 ? 5.300 8.343 -9.290 1.00 89.69 88 ALA A O 1
ATOM 683 N N . PRO A 1 89 ? 4.420 8.529 -11.347 1.00 90.56 89 PRO A N 1
ATOM 684 C CA . PRO A 1 89 ? 3.449 9.543 -10.927 1.00 90.56 89 PRO A CA 1
ATOM 685 C C . PRO A 1 89 ? 2.441 9.012 -9.898 1.00 90.56 89 PRO A C 1
ATOM 687 O O . PRO A 1 89 ? 2.033 9.754 -9.009 1.00 90.56 89 PRO A O 1
ATOM 690 N N . ILE A 1 90 ? 2.077 7.729 -9.982 1.00 90.62 90 ILE A N 1
ATOM 691 C CA . ILE A 1 90 ? 1.165 7.084 -9.028 1.00 90.62 90 ILE A CA 1
ATOM 692 C C . ILE A 1 90 ? 1.834 6.996 -7.662 1.00 90.62 90 ILE A C 1
ATOM 694 O O . ILE A 1 90 ? 1.259 7.429 -6.672 1.00 90.62 90 ILE A O 1
ATOM 698 N N . ALA A 1 91 ? 3.075 6.513 -7.619 1.00 93.25 91 ALA A N 1
ATOM 699 C CA . ALA A 1 91 ? 3.849 6.424 -6.392 1.00 93.25 91 ALA A CA 1
ATOM 700 C C . ALA A 1 91 ? 4.021 7.791 -5.719 1.00 93.25 91 ALA A C 1
ATOM 702 O O . ALA A 1 91 ? 3.857 7.891 -4.507 1.00 93.25 91 ALA A O 1
ATOM 703 N N . MET A 1 92 ? 4.287 8.852 -6.489 1.00 94.88 92 MET A N 1
ATOM 704 C CA . MET A 1 92 ? 4.364 10.217 -5.955 1.00 94.88 92 MET A CA 1
ATOM 705 C C . MET A 1 92 ? 3.040 10.671 -5.336 1.00 94.88 92 MET A C 1
ATOM 707 O O . MET A 1 92 ? 3.039 11.144 -4.201 1.00 94.88 92 MET A O 1
ATOM 711 N N . ALA A 1 93 ? 1.917 10.468 -6.030 1.00 94.75 93 ALA A N 1
ATOM 712 C CA . ALA A 1 93 ? 0.599 10.794 -5.491 1.00 94.75 93 ALA A CA 1
ATOM 713 C C . ALA A 1 93 ? 0.293 9.989 -4.214 1.00 94.75 93 ALA A C 1
ATOM 715 O O . ALA A 1 93 ? -0.166 10.548 -3.220 1.00 94.75 93 ALA A O 1
ATOM 716 N N . THR A 1 94 ? 0.622 8.693 -4.190 1.00 95.88 94 THR A N 1
ATOM 717 C CA . THR A 1 94 ? 0.485 7.862 -2.988 1.00 95.88 94 THR A CA 1
ATOM 718 C C . THR A 1 94 ? 1.333 8.409 -1.836 1.00 95.88 94 THR A C 1
ATOM 720 O O . THR A 1 94 ? 0.831 8.508 -0.721 1.00 95.88 94 THR A O 1
ATOM 723 N N . LEU A 1 95 ? 2.587 8.817 -2.076 1.00 97.38 95 LEU A N 1
ATOM 724 C CA . LEU A 1 95 ? 3.452 9.413 -1.047 1.00 97.38 95 LEU A CA 1
ATOM 725 C C . LEU A 1 95 ? 2.864 10.708 -0.464 1.00 97.38 95 LEU A C 1
ATOM 727 O O . LEU A 1 95 ? 2.928 10.912 0.750 1.00 97.38 95 LEU A O 1
ATOM 731 N N . GLU A 1 96 ? 2.270 11.563 -1.299 1.00 97.31 96 GLU A N 1
ATOM 732 C CA . GLU A 1 96 ? 1.580 12.783 -0.857 1.00 97.31 96 GLU A CA 1
ATOM 733 C C . GLU A 1 96 ? 0.367 12.456 0.022 1.00 97.31 96 GLU A C 1
ATOM 735 O O . GLU A 1 96 ? 0.228 13.007 1.119 1.00 97.31 96 GLU A O 1
ATOM 740 N N . CYS A 1 97 ? -0.460 11.496 -0.398 1.00 97.38 97 CYS A N 1
ATOM 741 C CA . CYS A 1 97 ? -1.589 11.018 0.394 1.00 97.38 97 CYS A CA 1
ATOM 742 C C . CYS A 1 97 ? -1.136 10.432 1.742 1.00 97.38 97 CYS A C 1
ATOM 744 O O . CYS A 1 97 ? -1.711 10.764 2.779 1.00 97.38 97 CYS A O 1
ATOM 746 N N . LEU A 1 98 ? -0.083 9.605 1.766 1.00 97.56 98 LEU A N 1
ATOM 747 C CA . LEU A 1 98 ? 0.463 9.039 3.007 1.00 97.56 98 LEU A CA 1
ATOM 748 C C . LEU A 1 98 ? 0.989 10.120 3.950 1.00 97.56 98 LEU A C 1
ATOM 750 O O . LEU A 1 98 ? 0.793 10.032 5.163 1.00 97.56 98 LEU A O 1
ATOM 754 N N . LYS A 1 99 ? 1.628 11.161 3.406 1.00 97.62 99 LYS A N 1
ATOM 755 C CA . LYS A 1 99 ? 2.045 12.320 4.193 1.00 97.62 99 LYS A CA 1
ATOM 756 C C . LYS A 1 99 ? 0.846 13.019 4.838 1.00 97.62 99 LYS A C 1
ATOM 758 O O . LYS A 1 99 ? 0.914 13.323 6.025 1.00 97.62 99 LYS A O 1
ATOM 763 N N . GLU A 1 100 ? -0.248 13.235 4.109 1.00 97.88 100 GLU A N 1
ATOM 764 C CA . GLU A 1 100 ? -1.456 13.847 4.678 1.00 97.88 100 GLU A CA 1
ATOM 765 C C . GLU A 1 100 ? -2.060 12.987 5.800 1.00 97.88 10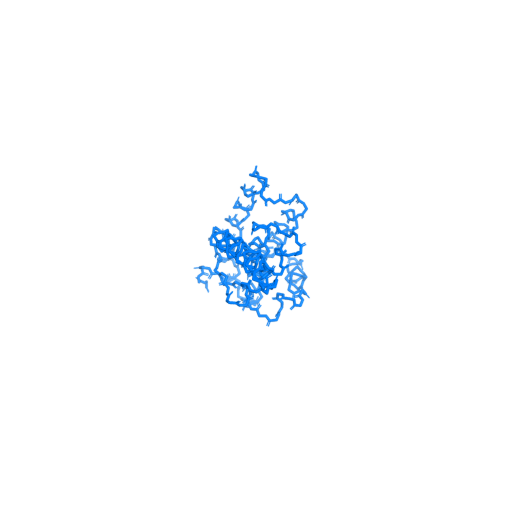0 GLU A C 1
ATOM 767 O O . GLU A 1 100 ? -2.400 13.501 6.867 1.00 97.88 100 GLU A O 1
ATOM 772 N N . LEU A 1 101 ? -2.162 11.669 5.593 1.00 97.56 101 LEU A N 1
ATOM 773 C CA . LEU A 1 101 ? -2.684 10.746 6.606 1.00 97.56 101 LEU A CA 1
ATOM 774 C C . LEU A 1 101 ? -1.836 10.783 7.884 1.00 97.56 101 LEU A C 1
ATOM 776 O O . LEU A 1 101 ? -2.380 10.844 8.991 1.00 97.56 101 LEU A O 1
ATOM 780 N N . LYS A 1 102 ? -0.510 10.818 7.736 1.00 97.94 102 LYS A N 1
ATOM 781 C CA . LYS A 1 102 ? 0.423 10.979 8.851 1.00 97.94 102 LYS A CA 1
ATOM 782 C C . LYS A 1 102 ? 0.264 12.330 9.544 1.00 97.94 102 LYS A C 1
ATOM 784 O O . LYS A 1 102 ? 0.172 12.372 10.768 1.00 97.94 102 LYS A O 1
ATOM 789 N N . ASP A 1 103 ? 0.202 13.429 8.795 1.00 97.94 103 ASP A N 1
ATOM 790 C CA . ASP A 1 103 ? 0.085 14.784 9.356 1.00 97.94 103 ASP A CA 1
ATOM 791 C C . ASP A 1 103 ? -1.244 14.978 10.117 1.00 97.94 103 ASP A C 1
ATOM 793 O O . ASP A 1 103 ? -1.323 15.776 11.051 1.00 97.94 103 ASP A O 1
ATOM 797 N N . ARG A 1 104 ? -2.271 14.186 9.783 1.00 97.44 104 ARG A N 1
ATOM 798 C CA . ARG A 1 104 ? -3.557 14.104 10.499 1.00 97.44 104 ARG A CA 1
ATOM 799 C C . ARG A 1 104 ? -3.548 13.155 11.705 1.00 97.44 104 ARG A C 1
ATOM 801 O O . ARG A 1 104 ? -4.586 12.987 12.342 1.00 97.44 104 ARG A O 1
ATOM 808 N N . GLY A 1 105 ? -2.413 12.528 12.017 1.00 97.69 105 GLY A N 1
ATOM 809 C CA . GLY A 1 105 ? -2.268 11.597 13.138 1.00 97.69 105 GLY A CA 1
ATOM 810 C C . GLY A 1 105 ? -2.942 10.239 12.924 1.00 97.69 105 GLY A C 1
ATOM 811 O O . GLY A 1 105 ? -3.247 9.559 13.899 1.00 97.69 105 GLY A O 1
ATOM 812 N N . LEU A 1 106 ? -3.203 9.843 11.672 1.00 97.44 106 LEU A N 1
ATOM 813 C CA . LEU A 1 106 ? -3.870 8.573 11.343 1.00 97.44 106 LEU A CA 1
ATOM 814 C C . LEU A 1 106 ? -2.892 7.395 11.202 1.00 97.44 106 LEU A C 1
ATOM 816 O O . LEU A 1 106 ? -3.322 6.243 11.107 1.00 97.44 106 LEU A O 1
ATOM 820 N N . MET A 1 107 ? -1.589 7.677 11.183 1.00 97.56 107 MET A N 1
ATOM 821 C CA . MET A 1 107 ? -0.520 6.690 11.053 1.00 97.56 107 MET A CA 1
ATOM 822 C C . MET A 1 107 ? 0.540 6.908 12.125 1.00 97.56 107 MET A C 1
ATOM 824 O O . MET A 1 107 ? 0.912 8.047 12.419 1.00 97.56 107 MET A O 1
ATOM 828 N N . ARG A 1 108 ? 1.074 5.810 12.656 1.00 98.00 108 ARG A N 1
ATOM 829 C CA . ARG A 1 108 ? 2.304 5.836 13.444 1.00 98.00 108 ARG A CA 1
ATOM 830 C C . ARG A 1 108 ? 3.498 6.202 12.563 1.00 98.00 108 ARG A C 1
ATOM 832 O O . ARG A 1 108 ? 3.562 5.817 11.393 1.00 98.00 108 ARG A O 1
ATOM 839 N N . GLU A 1 109 ? 4.448 6.932 13.141 1.00 97.25 109 GLU A N 1
ATOM 840 C CA . GLU A 1 109 ? 5.633 7.444 12.442 1.00 97.25 109 GLU A CA 1
ATOM 841 C C . GLU A 1 109 ? 6.441 6.305 11.808 1.00 97.25 109 GLU A C 1
ATOM 843 O O . GLU A 1 109 ? 6.819 6.389 10.644 1.00 97.25 109 GLU A O 1
ATOM 848 N N . GLU A 1 110 ? 6.649 5.211 12.540 1.00 97.06 110 GLU A N 1
ATOM 849 C CA . GLU A 1 110 ? 7.412 4.056 12.075 1.00 97.06 110 GLU A CA 1
ATOM 850 C C . GLU A 1 110 ? 6.753 3.340 10.887 1.00 97.06 110 GLU A C 1
ATOM 852 O O . GLU A 1 110 ? 7.452 2.880 9.983 1.00 97.06 110 GLU A O 1
ATOM 857 N N . ILE A 1 111 ? 5.417 3.285 10.851 1.00 96.38 111 ILE A N 1
ATOM 858 C CA . ILE A 1 111 ? 4.674 2.673 9.744 1.00 96.38 111 ILE A CA 1
ATOM 859 C C . ILE A 1 111 ? 4.727 3.582 8.520 1.00 96.38 111 ILE A C 1
ATOM 861 O O . ILE A 1 111 ? 5.052 3.126 7.425 1.00 96.38 111 ILE A O 1
ATOM 865 N N . TRP A 1 112 ? 4.495 4.882 8.709 1.00 97.44 112 TRP A N 1
ATOM 866 C CA . TRP A 1 112 ? 4.616 5.865 7.637 1.00 97.44 112 TRP A CA 1
ATOM 867 C C . TRP A 1 112 ? 6.021 5.870 7.015 1.00 97.44 112 TRP A C 1
ATOM 869 O O . TRP A 1 112 ? 6.150 5.810 5.791 1.00 97.44 112 TRP A O 1
ATOM 879 N N . GLN A 1 113 ? 7.081 5.879 7.830 1.00 97.62 113 GLN A N 1
ATOM 880 C CA . GLN A 1 113 ? 8.463 5.829 7.343 1.00 97.62 113 GLN A CA 1
ATOM 881 C C . GLN A 1 113 ? 8.756 4.538 6.576 1.00 97.62 113 GLN A C 1
ATOM 883 O O . GLN A 1 113 ? 9.373 4.588 5.510 1.00 97.62 113 GLN A O 1
ATOM 888 N N . ASN A 1 114 ? 8.311 3.387 7.088 1.00 96.25 114 ASN A N 1
ATOM 889 C CA . ASN A 1 114 ? 8.494 2.104 6.416 1.00 96.25 114 ASN A CA 1
ATOM 890 C C . ASN A 1 114 ? 7.817 2.087 5.038 1.00 96.25 114 ASN A C 1
ATOM 892 O O . ASN A 1 114 ? 8.458 1.754 4.040 1.00 96.25 114 ASN A O 1
ATOM 896 N N . ASP A 1 115 ? 6.550 2.489 4.976 1.0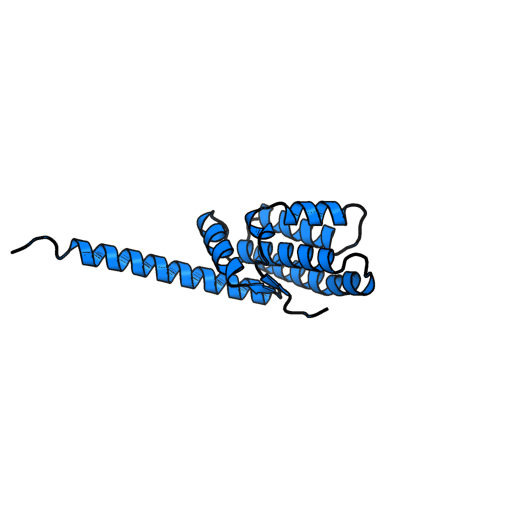0 96.62 115 ASP A N 1
ATOM 897 C CA . ASP A 1 115 ? 5.737 2.393 3.764 1.00 96.62 115 ASP A CA 1
ATOM 898 C C . ASP A 1 115 ? 6.177 3.404 2.700 1.00 96.62 115 ASP A C 1
ATOM 900 O O . ASP A 1 115 ? 6.326 3.053 1.528 1.00 96.62 115 ASP A O 1
ATOM 904 N N . THR A 1 116 ? 6.486 4.642 3.098 1.00 96.56 116 THR A N 1
ATOM 905 C CA . THR A 1 116 ? 7.027 5.653 2.174 1.00 96.56 116 THR A CA 1
ATOM 906 C C . THR A 1 116 ? 8.413 5.275 1.651 1.00 96.56 116 THR A C 1
ATOM 908 O O . THR A 1 116 ? 8.691 5.450 0.463 1.00 96.56 116 THR A O 1
ATOM 911 N N . THR A 1 117 ? 9.268 4.686 2.496 1.00 95.56 117 THR A N 1
ATOM 912 C CA . THR A 1 117 ? 10.574 4.165 2.065 1.00 95.56 117 THR A CA 1
ATOM 913 C C . THR A 1 117 ? 10.406 3.034 1.057 1.00 95.56 117 THR A C 1
ATOM 915 O O . THR A 1 117 ? 11.085 3.033 0.028 1.00 95.56 117 THR A O 1
ATOM 918 N N . ALA A 1 118 ? 9.494 2.094 1.322 1.00 95.25 118 ALA A N 1
ATOM 919 C CA . ALA A 1 118 ? 9.207 0.994 0.412 1.00 95.25 118 ALA A CA 1
ATOM 920 C C . ALA A 1 118 ? 8.715 1.515 -0.945 1.00 95.25 118 ALA A C 1
ATOM 922 O O . ALA A 1 118 ? 9.287 1.149 -1.970 1.00 95.25 118 ALA A O 1
ATOM 923 N N . ILE A 1 119 ? 7.738 2.430 -0.963 1.00 94.94 119 ILE A N 1
ATOM 924 C CA . ILE A 1 119 ? 7.241 3.049 -2.202 1.00 94.94 119 ILE A CA 1
ATOM 925 C C . ILE A 1 119 ? 8.377 3.732 -2.963 1.00 94.94 119 ILE A C 1
ATOM 927 O O . ILE A 1 119 ? 8.537 3.485 -4.155 1.00 94.94 119 ILE A O 1
ATOM 931 N N . GLY A 1 120 ? 9.207 4.530 -2.287 1.00 92.81 120 GLY A N 1
ATOM 932 C CA . GLY A 1 120 ? 10.337 5.200 -2.928 1.00 92.81 120 GLY A CA 1
ATOM 933 C C . GLY A 1 120 ? 11.343 4.216 -3.537 1.00 92.81 120 GLY A C 1
ATOM 934 O O . GLY A 1 120 ? 11.773 4.379 -4.676 1.00 92.81 120 GLY A O 1
ATOM 935 N N . LYS A 1 121 ? 11.699 3.151 -2.815 1.00 92.94 121 LYS A N 1
ATOM 936 C CA . LYS A 1 121 ? 12.660 2.145 -3.295 1.00 92.94 121 LYS A CA 1
ATOM 937 C C . LYS A 1 121 ? 12.114 1.265 -4.420 1.00 92.94 121 LYS A C 1
ATOM 939 O O . LYS A 1 121 ? 12.890 0.777 -5.244 1.00 92.94 121 LYS A O 1
ATOM 944 N N . ILE A 1 122 ? 10.800 1.067 -4.455 1.00 92.00 122 ILE A N 1
ATOM 945 C CA . ILE A 1 122 ? 10.113 0.256 -5.459 1.00 92.00 122 ILE A CA 1
ATOM 946 C C . ILE A 1 122 ? 9.851 1.065 -6.737 1.00 92.00 122 ILE A C 1
ATOM 948 O O . ILE A 1 122 ? 10.146 0.588 -7.829 1.00 92.00 122 ILE A O 1
ATOM 952 N N . ALA A 1 123 ? 9.322 2.283 -6.612 1.00 88.94 123 ALA A N 1
ATOM 953 C CA . ALA A 1 123 ? 8.855 3.077 -7.747 1.00 88.94 123 ALA A CA 1
ATOM 954 C C . ALA A 1 123 ? 9.968 3.783 -8.526 1.00 88.94 123 ALA A C 1
ATOM 956 O O . ALA A 1 123 ? 9.791 4.081 -9.706 1.00 88.94 123 ALA A O 1
ATOM 957 N N . PHE A 1 124 ? 11.103 4.069 -7.882 1.00 84.75 124 PHE A N 1
ATOM 958 C CA . PHE A 1 124 ? 12.243 4.726 -8.516 1.00 84.75 124 PHE A CA 1
ATOM 959 C C . PHE A 1 124 ? 13.359 3.699 -8.742 1.00 84.75 124 PHE A C 1
ATOM 961 O O . PHE A 1 124 ? 13.998 3.286 -7.769 1.00 84.75 124 PHE A O 1
ATOM 968 N N . PRO A 1 125 ? 13.600 3.269 -10.001 1.00 74.38 125 PRO A N 1
ATOM 969 C CA . PRO A 1 125 ? 14.546 2.202 -10.301 1.00 74.38 125 PRO A CA 1
ATOM 970 C C . PRO A 1 125 ? 15.927 2.460 -9.697 1.00 74.38 125 PRO A C 1
ATOM 972 O O . PRO A 1 125 ? 16.589 3.458 -9.984 1.00 74.38 125 PRO A O 1
ATOM 975 N N . SER A 1 126 ? 16.366 1.526 -8.864 1.00 82.56 126 SER A N 1
ATOM 976 C CA . SER A 1 126 ? 17.681 1.502 -8.236 1.00 82.56 126 SER A CA 1
ATOM 977 C C . SER A 1 126 ? 18.181 0.056 -8.153 1.00 82.56 126 SER A C 1
ATOM 979 O O . SER A 1 126 ? 17.382 -0.875 -8.291 1.00 82.56 126 SER A O 1
ATOM 981 N N . PRO A 1 127 ? 19.479 -0.179 -7.884 1.00 85.62 127 PRO A N 1
ATOM 982 C CA . PRO A 1 127 ? 19.985 -1.534 -7.655 1.00 85.62 127 PRO A CA 1
ATOM 983 C C . PRO A 1 127 ? 19.243 -2.295 -6.541 1.00 85.62 127 PRO A C 1
ATOM 985 O O . PRO A 1 127 ? 19.201 -3.522 -6.563 1.00 85.62 127 PRO A O 1
ATOM 988 N N . ASP A 1 128 ? 18.613 -1.578 -5.602 1.00 87.44 128 ASP A N 1
ATOM 989 C CA . ASP A 1 128 ? 17.870 -2.170 -4.487 1.00 87.44 128 ASP A CA 1
ATOM 990 C C . ASP A 1 128 ? 16.411 -2.509 -4.835 1.00 87.44 128 ASP A C 1
ATOM 992 O O . ASP A 1 128 ? 15.740 -3.178 -4.053 1.00 87.44 128 ASP A O 1
ATOM 996 N N . THR A 1 129 ? 15.871 -2.050 -5.967 1.00 89.06 129 THR A N 1
ATOM 997 C CA . THR A 1 129 ? 14.426 -2.139 -6.250 1.00 89.06 129 THR A CA 1
ATOM 998 C C . THR A 1 129 ? 13.905 -3.573 -6.158 1.00 89.06 129 THR A C 1
ATOM 1000 O O . THR A 1 129 ? 12.889 -3.822 -5.511 1.00 89.06 129 THR A O 1
ATOM 1003 N N . HIS A 1 130 ? 14.637 -4.537 -6.721 1.00 91.00 130 HIS A N 1
ATOM 1004 C CA . HIS A 1 130 ? 14.240 -5.942 -6.666 1.00 91.00 130 HIS A CA 1
ATOM 1005 C C . HIS A 1 130 ? 14.228 -6.494 -5.231 1.00 91.00 130 HIS A C 1
ATOM 1007 O O . HIS A 1 130 ? 13.278 -7.171 -4.848 1.00 91.00 130 HIS A O 1
ATOM 1013 N N . SER A 1 131 ? 15.225 -6.162 -4.403 1.00 93.50 131 SER A N 1
ATOM 1014 C CA . SER A 1 131 ? 15.276 -6.654 -3.020 1.00 93.50 131 SER A CA 1
ATOM 1015 C C . SER A 1 131 ? 14.150 -6.076 -2.160 1.00 93.50 131 SER A C 1
ATOM 1017 O O . SER A 1 131 ? 13.619 -6.771 -1.295 1.00 93.50 131 SER A O 1
ATOM 1019 N N . TRP A 1 132 ? 13.728 -4.837 -2.428 1.00 93.62 132 TRP A N 1
ATOM 1020 C CA . TRP A 1 132 ? 12.571 -4.231 -1.769 1.00 93.62 132 TRP A CA 1
ATOM 1021 C C . TRP A 1 132 ? 11.244 -4.846 -2.203 1.00 93.62 132 TRP A C 1
ATOM 1023 O O . TRP A 1 132 ? 10.396 -5.085 -1.346 1.00 93.62 132 TRP A O 1
ATOM 1033 N N . ILE A 1 133 ? 11.077 -5.149 -3.493 1.00 93.69 133 ILE A N 1
ATOM 1034 C CA . ILE A 1 133 ? 9.905 -5.880 -3.993 1.00 93.69 133 ILE A CA 1
ATOM 1035 C C . ILE A 1 133 ? 9.802 -7.238 -3.294 1.00 93.69 133 ILE A C 1
ATOM 1037 O O . ILE A 1 133 ? 8.763 -7.547 -2.714 1.00 93.69 133 ILE A O 1
ATOM 1041 N N . GLU A 1 134 ? 10.883 -8.021 -3.278 1.00 94.19 134 GLU A N 1
ATOM 1042 C CA . GLU A 1 134 ? 10.888 -9.330 -2.615 1.00 94.19 134 GLU A CA 1
ATOM 1043 C C . GLU A 1 134 ? 10.643 -9.208 -1.108 1.00 94.19 134 GLU A C 1
ATOM 1045 O O . GLU A 1 134 ? 9.888 -9.990 -0.537 1.00 94.19 134 GLU A O 1
ATOM 1050 N N . ARG A 1 135 ? 11.200 -8.181 -0.454 1.00 93.38 135 ARG A N 1
ATOM 1051 C CA . ARG A 1 135 ? 10.953 -7.921 0.968 1.00 93.38 135 ARG A CA 1
ATOM 1052 C C . ARG A 1 135 ? 9.481 -7.621 1.250 1.00 93.38 135 ARG A C 1
ATOM 1054 O O . ARG A 1 135 ? 8.922 -8.220 2.165 1.00 93.38 135 ARG A O 1
ATOM 1061 N N . VAL A 1 136 ? 8.852 -6.725 0.491 1.00 93.50 136 VAL A N 1
ATOM 1062 C CA . VAL A 1 136 ? 7.429 -6.378 0.671 1.00 93.50 136 VAL A CA 1
ATOM 1063 C C . VAL A 1 136 ? 6.538 -7.592 0.427 1.00 93.50 136 VAL A C 1
ATOM 1065 O O . VAL A 1 136 ? 5.566 -7.804 1.146 1.00 93.50 136 VAL A O 1
ATOM 1068 N N . LEU A 1 137 ? 6.888 -8.416 -0.559 1.00 93.94 137 LEU A N 1
ATOM 1069 C CA . LEU A 1 137 ? 6.101 -9.582 -0.953 1.00 93.94 137 LEU A CA 1
ATOM 1070 C C . LEU A 1 137 ? 6.479 -10.865 -0.201 1.00 93.94 137 LEU A C 1
ATOM 1072 O O . LEU A 1 137 ? 5.934 -11.923 -0.511 1.00 93.94 137 LEU A O 1
ATOM 1076 N N . SER A 1 138 ? 7.376 -10.779 0.787 1.00 92.69 138 SER A N 1
ATOM 1077 C CA . SER A 1 138 ? 7.794 -11.926 1.601 1.00 92.69 138 SER A CA 1
ATOM 1078 C C . SER A 1 138 ? 6.789 -12.303 2.692 1.00 92.69 138 SER A C 1
ATOM 1080 O O . SER A 1 138 ? 6.824 -13.434 3.176 1.00 92.69 138 SER A O 1
ATOM 1082 N N . ASP A 1 139 ? 5.881 -11.394 3.071 1.00 87.38 139 ASP A N 1
ATOM 1083 C CA . ASP A 1 139 ? 4.831 -11.705 4.042 1.00 87.38 139 ASP A CA 1
ATOM 1084 C C . ASP A 1 139 ? 3.838 -12.718 3.430 1.00 87.38 139 ASP A C 1
ATOM 1086 O O . ASP A 1 139 ? 3.173 -12.419 2.430 1.00 87.38 139 ASP A O 1
ATOM 1090 N N . PRO A 1 140 ? 3.696 -13.922 4.020 1.00 85.19 140 PRO A N 1
ATOM 1091 C CA . PRO A 1 140 ? 2.847 -14.982 3.477 1.00 85.19 140 PRO A CA 1
ATOM 1092 C C . PRO A 1 140 ? 1.370 -14.578 3.366 1.00 85.19 140 PRO A C 1
ATOM 1094 O O . PRO A 1 140 ? 0.656 -15.083 2.495 1.00 85.19 140 PRO A O 1
ATOM 1097 N N . THR A 1 141 ? 0.910 -13.655 4.212 1.00 86.50 141 THR A N 1
ATOM 1098 C CA . THR A 1 141 ? -0.471 -13.163 4.249 1.00 86.50 141 THR A CA 1
ATOM 1099 C C . THR A 1 141 ? -0.809 -12.392 2.984 1.00 86.50 141 THR A C 1
ATOM 1101 O O . THR A 1 141 ? -1.880 -12.583 2.406 1.00 86.50 141 THR A O 1
ATOM 1104 N N . VAL A 1 142 ? 0.125 -11.572 2.508 1.00 84.88 142 VAL A N 1
ATOM 1105 C CA . VAL A 1 142 ? -0.048 -10.764 1.297 1.00 84.88 142 VAL A CA 1
ATOM 1106 C C . VAL A 1 142 ? 0.568 -11.408 0.061 1.00 84.88 142 VAL A C 1
ATOM 1108 O O . VAL A 1 142 ? 0.312 -10.935 -1.040 1.00 84.88 142 VAL A O 1
ATOM 1111 N N . ALA A 1 143 ? 1.351 -12.483 0.202 1.00 81.69 143 ALA A N 1
ATOM 1112 C CA . ALA A 1 143 ? 1.925 -13.247 -0.908 1.00 81.69 143 ALA A CA 1
ATOM 1113 C C . ALA A 1 143 ? 0.917 -14.212 -1.553 1.00 81.69 143 ALA A C 1
ATOM 1115 O O . ALA A 1 143 ? 0.952 -14.415 -2.767 1.00 81.69 143 ALA A O 1
ATOM 1116 N N . ARG A 1 144 ? -0.006 -14.779 -0.763 1.00 88.12 144 ARG A N 1
ATOM 1117 C CA . ARG A 1 144 ? -0.935 -15.827 -1.220 1.00 88.12 144 ARG A CA 1
ATOM 1118 C C . ARG A 1 144 ? -1.875 -15.380 -2.343 1.00 88.12 144 ARG A C 1
ATOM 1120 O O . ARG A 1 144 ? -2.092 -16.148 -3.272 1.00 88.12 144 ARG A O 1
ATOM 1127 N N . ASP A 1 145 ? -2.429 -14.173 -2.257 1.00 92.62 145 ASP A N 1
ATOM 1128 C CA . ASP A 1 145 ? -3.347 -13.618 -3.260 1.00 92.62 145 ASP A CA 1
ATOM 1129 C C . ASP A 1 145 ? -3.310 -12.077 -3.241 1.00 92.62 145 ASP A C 1
ATOM 1131 O O . ASP A 1 145 ? -2.761 -11.473 -2.315 1.00 92.62 145 ASP A O 1
ATOM 1135 N N . ARG A 1 146 ? -3.841 -11.423 -4.280 1.00 94.88 146 ARG A N 1
ATOM 1136 C CA . ARG A 1 146 ? -3.910 -9.959 -4.375 1.00 94.88 146 ARG A CA 1
ATOM 1137 C C . ARG A 1 146 ? -4.830 -9.417 -3.286 1.00 94.88 146 ARG A C 1
ATOM 1139 O O . ARG A 1 146 ? -6.021 -9.710 -3.276 1.00 94.88 146 ARG A O 1
ATOM 1146 N N . VAL A 1 147 ? -4.285 -8.591 -2.395 1.00 96.88 147 VAL A N 1
ATOM 1147 C CA . VAL A 1 147 ? -5.057 -7.890 -1.351 1.00 96.88 147 VAL A CA 1
ATOM 1148 C C . VAL A 1 147 ? -5.790 -6.663 -1.895 1.00 96.88 147 VAL A C 1
ATOM 1150 O O . VAL A 1 147 ? -6.869 -6.318 -1.427 1.00 96.88 147 VAL A O 1
ATOM 1153 N N . ALA A 1 148 ? -5.248 -6.030 -2.929 1.00 97.44 148 ALA A N 1
ATOM 1154 C CA . ALA A 1 148 ? -5.895 -4.937 -3.631 1.00 97.44 148 ALA A CA 1
ATOM 1155 C C . ALA A 1 148 ? -5.466 -4.917 -5.105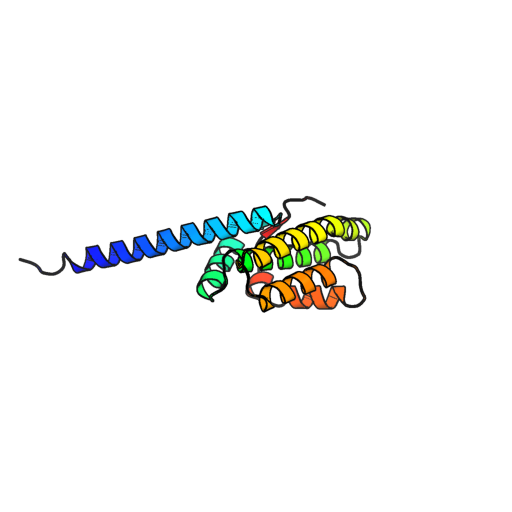 1.00 97.44 148 ALA A C 1
ATOM 1157 O O . ALA A 1 148 ? -4.555 -5.644 -5.525 1.00 97.44 148 ALA A O 1
ATOM 1158 N N . VAL A 1 149 ? -6.175 -4.118 -5.894 1.00 96.25 149 VAL A N 1
ATOM 1159 C CA . VAL A 1 149 ? -5.895 -3.867 -7.308 1.00 96.25 149 VAL A CA 1
ATOM 1160 C C . VAL A 1 149 ? -5.740 -2.372 -7.543 1.00 96.25 149 VAL A C 1
ATOM 1162 O O . VAL A 1 149 ? -6.483 -1.571 -6.974 1.00 96.25 149 VAL A O 1
ATOM 1165 N N . SER A 1 150 ? -4.774 -1.992 -8.379 1.00 92.94 150 SER A N 1
ATOM 1166 C CA . SER A 1 150 ? -4.625 -0.603 -8.809 1.00 92.94 150 SER A CA 1
ATOM 1167 C C . SER A 1 150 ? -5.877 -0.148 -9.560 1.00 92.94 150 SER A C 1
ATOM 1169 O O . SER A 1 150 ? -6.386 -0.852 -10.435 1.00 92.94 150 SER A O 1
ATOM 1171 N N . ARG A 1 151 ? -6.362 1.057 -9.242 1.00 89.44 151 ARG A N 1
ATOM 1172 C CA . ARG A 1 151 ? -7.454 1.716 -9.981 1.00 89.44 151 ARG A CA 1
ATOM 1173 C C . ARG A 1 151 ? -6.990 2.285 -11.318 1.00 89.44 151 ARG A C 1
ATOM 1175 O O . ARG A 1 151 ? -7.814 2.653 -12.152 1.00 89.44 151 ARG A O 1
ATOM 1182 N N . ILE A 1 152 ? -5.679 2.375 -11.513 1.00 77.00 152 ILE A N 1
ATOM 1183 C CA . ILE A 1 152 ? -5.061 2.855 -12.739 1.00 77.00 152 ILE A CA 1
ATOM 1184 C C . ILE A 1 152 ? -4.580 1.629 -13.509 1.00 77.00 152 ILE A C 1
ATOM 1186 O O . ILE A 1 152 ? -3.708 0.897 -13.040 1.00 77.00 152 ILE A O 1
ATOM 1190 N N . GLN A 1 153 ? -5.177 1.400 -14.678 1.00 65.88 153 GLN A N 1
ATOM 1191 C CA . GLN A 1 153 ? -4.724 0.380 -15.620 1.00 65.88 153 GLN A CA 1
ATOM 1192 C C . GLN A 1 153 ? -3.541 0.945 -16.407 1.00 65.88 153 GLN A C 1
ATOM 1194 O O . GLN A 1 153 ? -3.658 2.023 -16.995 1.00 65.88 153 GLN A O 1
ATOM 1199 N N . ILE A 1 154 ? -2.411 0.239 -16.380 1.00 59.69 154 ILE A N 1
ATOM 1200 C CA . ILE A 1 154 ? -1.147 0.656 -17.001 1.00 59.69 154 ILE A CA 1
ATOM 1201 C C . ILE A 1 154 ? -0.754 -0.302 -18.116 1.00 59.69 154 ILE A C 1
ATOM 1203 O O . ILE A 1 154 ? -0.873 -1.530 -17.903 1.00 59.69 154 ILE A O 1
#

Secondary structure (DSSP, 8-state):
--TTHHHHHHHHHHHHHHHHHHHHHHHHHHHHHHHTTEEE-HHHHHHHHHHHHTT--HHHHHHHHHHHHHHHHHHHHTT-HHHHHHHHHHHHHHHHHHHHHHHTT-S-HHHHHHHHHHHHHHHS--TTHHHHHHHHTT-HHHHSS-SEEESS--